Protein AF-A0A963AQU3-F1 (afdb_monomer_lite)

Structure (mmCIF, N/CA/C/O backbone):
data_AF-A0A963AQU3-F1
#
_entry.id   AF-A0A963AQU3-F1
#
loop_
_atom_site.group_PDB
_atom_site.id
_atom_site.type_symbol
_atom_site.label_atom_id
_atom_site.label_alt_id
_atom_site.label_comp_id
_atom_site.label_asym_id
_atom_site.label_entity_id
_atom_site.label_seq_id
_atom_site.pdbx_PDB_ins_code
_atom_site.Cartn_x
_atom_site.Cartn_y
_atom_site.Cartn_z
_atom_site.occupancy
_atom_site.B_iso_or_equiv
_atom_site.auth_seq_id
_atom_site.auth_comp_id
_atom_site.auth_asym_id
_atom_site.auth_atom_id
_atom_site.pdbx_PDB_model_num
ATOM 1 N N . MET A 1 1 ? -15.684 5.777 13.345 1.00 78.25 1 MET A N 1
ATOM 2 C CA . MET A 1 1 ? -15.553 7.252 13.249 1.00 78.25 1 MET A CA 1
ATOM 3 C C . MET A 1 1 ? -16.066 7.945 14.504 1.00 78.25 1 MET A C 1
ATOM 5 O O . MET A 1 1 ? -15.272 8.645 15.105 1.00 78.25 1 MET A O 1
ATOM 9 N N . ALA A 1 2 ? -17.332 7.777 14.913 1.00 81.44 2 ALA A N 1
ATOM 10 C CA . ALA A 1 2 ? -17.851 8.423 16.130 1.00 81.44 2 ALA A CA 1
ATOM 11 C C . ALA A 1 2 ? -16.993 8.111 17.373 1.00 81.44 2 ALA A C 1
ATOM 13 O O . ALA A 1 2 ? -16.594 9.031 18.078 1.00 81.44 2 ALA A O 1
ATOM 14 N N . ASP A 1 3 ? -16.583 6.851 17.540 1.00 82.06 3 ASP A N 1
ATOM 15 C CA . ASP A 1 3 ? -15.680 6.442 18.627 1.00 82.06 3 ASP A CA 1
ATOM 16 C C . ASP A 1 3 ? -14.289 7.086 18.531 1.00 82.06 3 ASP A C 1
ATOM 18 O O . ASP A 1 3 ? -13.690 7.424 19.542 1.00 82.06 3 ASP A O 1
ATOM 22 N N . MET A 1 4 ? -13.780 7.324 17.316 1.00 81.62 4 MET A N 1
ATOM 23 C CA . MET A 1 4 ? -12.495 8.011 17.113 1.00 81.62 4 MET A CA 1
ATOM 24 C C . MET A 1 4 ? -12.585 9.482 17.529 1.00 81.62 4 MET A C 1
ATOM 26 O O . MET A 1 4 ? -11.623 10.023 18.062 1.00 81.62 4 MET A O 1
ATOM 30 N N . VAL A 1 5 ? -13.744 10.114 17.314 1.00 83.94 5 VAL A N 1
ATOM 31 C CA . VAL A 1 5 ? -14.015 11.477 17.792 1.00 83.94 5 VAL A CA 1
ATOM 32 C C . VAL A 1 5 ? -14.161 11.502 19.311 1.00 83.94 5 VAL A C 1
ATOM 34 O O . VAL A 1 5 ? -13.603 12.383 19.957 1.00 83.94 5 VAL A O 1
ATOM 37 N N . ALA A 1 6 ? -14.850 10.518 19.892 1.00 82.56 6 ALA A N 1
ATOM 38 C CA . ALA A 1 6 ? -15.004 10.395 21.341 1.00 82.56 6 ALA A CA 1
ATOM 39 C C . ALA A 1 6 ? -13.664 10.145 22.059 1.00 82.56 6 ALA A C 1
ATOM 41 O O . ALA A 1 6 ? -13.423 10.708 23.122 1.00 82.56 6 ALA A O 1
ATOM 42 N N . ASN A 1 7 ? -12.769 9.368 21.443 1.00 82.81 7 ASN A N 1
ATOM 43 C CA . ASN A 1 7 ? -11.449 9.032 21.982 1.00 82.81 7 ASN A CA 1
ATOM 44 C C . ASN A 1 7 ? -10.353 10.047 21.600 1.00 82.81 7 ASN A C 1
ATOM 46 O O . ASN A 1 7 ? -9.173 9.787 21.829 1.00 82.81 7 ASN A O 1
ATOM 50 N N . GLY A 1 8 ? -10.712 11.178 20.976 1.00 80.56 8 GLY A N 1
ATOM 51 C CA . GLY A 1 8 ? -9.775 12.248 20.606 1.00 80.56 8 GLY A CA 1
ATOM 52 C C . GLY A 1 8 ? -8.801 11.911 19.468 1.00 80.56 8 GLY A C 1
ATOM 53 O O . GLY A 1 8 ? -7.871 12.667 19.214 1.00 80.56 8 GLY A O 1
ATOM 54 N N . GLN A 1 9 ? -9.005 10.798 18.761 1.00 80.50 9 GLN A N 1
ATOM 55 C CA . GLN A 1 9 ? -8.170 10.358 17.636 1.00 80.50 9 GLN A CA 1
ATOM 56 C C . GLN A 1 9 ? -8.474 11.114 16.332 1.00 80.50 9 GLN A C 1
ATOM 58 O O . GLN A 1 9 ? -7.711 11.021 15.374 1.00 80.50 9 GLN A O 1
ATOM 63 N N . LEU A 1 10 ? -9.612 11.809 16.271 1.00 84.38 10 LEU A N 1
ATOM 64 C CA . LEU A 1 10 ? -10.050 12.607 15.129 1.00 84.38 10 LEU A CA 1
ATOM 65 C C . LEU A 1 10 ? -10.924 13.759 15.630 1.00 84.38 10 LEU A C 1
ATOM 67 O O . LEU A 1 10 ? -11.893 13.515 16.345 1.00 84.38 10 LEU A O 1
ATOM 71 N N . THR A 1 11 ? -10.642 15.004 15.256 1.00 89.75 11 THR A N 1
ATOM 72 C CA . THR A 1 11 ? -11.500 16.125 15.667 1.00 89.75 11 THR A CA 1
ATOM 73 C C . THR A 1 11 ? -12.604 16.375 14.644 1.00 89.75 11 THR A C 1
ATOM 75 O O . THR A 1 11 ? -12.458 16.097 13.458 1.00 89.75 11 THR A O 1
ATOM 78 N N . GLN A 1 12 ? -13.729 16.954 15.071 1.00 87.38 12 GLN A N 1
ATOM 79 C CA . GLN A 1 12 ? -14.789 17.346 14.130 1.00 87.38 12 GLN A CA 1
ATOM 80 C C . GLN A 1 12 ? -14.332 18.443 13.150 1.00 87.38 12 GLN A C 1
ATOM 82 O O . GLN A 1 12 ? -14.915 18.566 12.074 1.00 87.38 12 GLN A O 1
ATOM 87 N N . ALA A 1 13 ? -13.300 19.217 13.506 1.00 87.62 13 ALA A N 1
ATOM 88 C CA . ALA A 1 13 ? -12.671 20.191 12.619 1.00 87.62 13 ALA A CA 1
ATOM 89 C C . ALA A 1 13 ? -11.889 19.498 11.491 1.00 87.62 13 ALA A C 1
ATOM 91 O O . ALA A 1 13 ? -12.037 19.883 10.33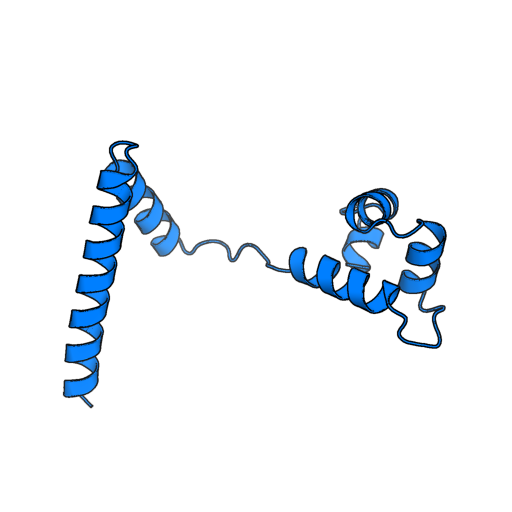4 1.00 87.62 13 ALA A O 1
ATOM 92 N N . ASP A 1 14 ? -11.167 18.414 11.796 1.00 84.94 14 ASP A N 1
ATOM 93 C CA . ASP A 1 14 ? -10.467 17.608 10.782 1.00 84.94 14 ASP A CA 1
ATOM 94 C C . ASP A 1 14 ? -11.458 16.993 9.787 1.00 84.94 14 ASP A C 1
ATOM 96 O O . ASP A 1 14 ? -11.243 17.008 8.576 1.00 84.94 14 ASP A O 1
ATOM 100 N N . ILE A 1 15 ? -12.596 16.501 10.295 1.00 87.31 15 ILE A N 1
ATOM 101 C CA . ILE A 1 15 ? -13.685 15.982 9.458 1.00 87.31 15 ILE A CA 1
ATOM 102 C C . ILE A 1 15 ? -14.228 17.096 8.552 1.00 87.31 15 ILE A C 1
ATOM 104 O O . ILE A 1 15 ? -14.444 16.866 7.362 1.00 87.31 15 ILE A O 1
ATOM 108 N N . ALA A 1 16 ? -14.436 18.300 9.093 1.00 86.81 16 ALA A N 1
ATOM 109 C CA . ALA A 1 16 ? -14.959 19.440 8.345 1.00 86.81 16 ALA A CA 1
ATOM 110 C C . ALA A 1 16 ? -14.015 19.871 7.219 1.00 86.81 16 ALA A C 1
ATOM 112 O O . ALA A 1 16 ? -14.451 20.067 6.086 1.00 86.81 16 ALA A O 1
ATOM 113 N N . GLN A 1 17 ? -12.718 19.944 7.512 1.00 86.56 17 GLN A N 1
ATOM 114 C CA . GLN A 1 17 ? -11.691 20.269 6.530 1.00 86.56 17 GLN A CA 1
ATOM 115 C C . GLN A 1 17 ? -11.602 19.209 5.425 1.00 86.56 17 GLN A C 1
ATOM 117 O O . GLN A 1 17 ? -11.510 19.557 4.251 1.00 86.56 17 GLN A O 1
ATOM 122 N N . ALA A 1 18 ? -11.666 17.923 5.782 1.00 83.12 18 ALA A N 1
ATOM 123 C CA . ALA A 1 18 ? -11.531 16.827 4.825 1.00 83.12 18 ALA A CA 1
ATOM 124 C C . ALA A 1 18 ? -12.766 16.630 3.930 1.00 83.12 18 ALA A C 1
ATOM 126 O O . ALA A 1 18 ? -12.645 16.141 2.810 1.00 83.12 18 ALA A O 1
ATOM 127 N N . THR A 1 19 ? -13.957 16.977 4.421 1.00 83.75 19 THR A N 1
ATOM 128 C CA . THR A 1 19 ? -15.230 16.700 3.727 1.00 83.75 19 THR A CA 1
ATOM 129 C C . THR A 1 19 ? -15.897 17.950 3.159 1.00 83.75 19 THR A C 1
ATOM 131 O O . THR A 1 19 ? -16.869 17.833 2.417 1.00 83.75 19 THR A O 1
ATOM 134 N N . GLY A 1 20 ? -15.420 19.145 3.526 1.00 85.56 20 GLY A N 1
ATOM 135 C CA . GLY A 1 20 ? -16.066 20.421 3.205 1.00 85.56 20 GLY A CA 1
ATOM 136 C C . GLY A 1 20 ? -17.395 20.646 3.939 1.00 85.56 20 GLY A C 1
ATOM 137 O O . GLY A 1 20 ? -18.083 21.635 3.687 1.00 85.56 20 GLY A O 1
ATOM 138 N N . ILE A 1 21 ? -17.784 19.743 4.845 1.00 86.75 21 ILE A N 1
ATOM 139 C CA . ILE A 1 21 ? -19.030 19.837 5.606 1.00 86.75 21 ILE A CA 1
ATOM 140 C C . ILE A 1 21 ? -18.794 20.705 6.839 1.00 86.75 21 ILE A C 1
ATOM 142 O O . ILE A 1 21 ? -17.846 20.503 7.589 1.00 86.75 21 ILE A O 1
ATOM 146 N N . HIS A 1 22 ? -19.700 21.641 7.110 1.00 86.44 22 HIS A N 1
ATOM 147 C CA . HIS A 1 22 ? -19.586 22.489 8.291 1.00 86.44 22 HIS A CA 1
ATOM 148 C C . HIS A 1 22 ? -19.614 21.670 9.597 1.00 86.44 22 HIS A C 1
ATOM 150 O O . HIS A 1 22 ? -20.457 20.786 9.775 1.00 86.44 22 HIS A O 1
ATOM 156 N N . GLN A 1 23 ? -18.751 22.013 10.558 1.00 84.88 23 GLN A N 1
ATOM 157 C CA . GLN A 1 23 ? -18.598 21.283 11.825 1.00 84.88 23 GLN A CA 1
ATOM 158 C C . GLN A 1 23 ? -19.923 21.108 12.589 1.00 84.88 23 GLN A C 1
ATOM 160 O O . GLN A 1 23 ? -20.193 20.043 13.141 1.00 84.88 23 GLN A O 1
ATOM 165 N N . SER A 1 24 ? -20.801 22.117 12.579 1.00 84.12 24 SER A N 1
ATOM 166 C CA . SER A 1 24 ? -22.122 22.023 13.225 1.00 84.12 24 SER A CA 1
ATOM 167 C C . SER A 1 24 ? -23.037 20.959 12.598 1.00 84.12 24 SER A C 1
ATOM 169 O O . SER A 1 24 ? -23.853 20.357 13.300 1.00 84.12 24 SER A O 1
ATOM 171 N N . GLN A 1 25 ? -22.890 20.681 11.298 1.00 85.31 25 GLN A N 1
ATOM 172 C CA . GLN A 1 25 ? -23.608 19.606 10.608 1.00 85.31 25 GLN A CA 1
ATOM 173 C C . GLN A 1 25 ? -23.027 18.240 10.982 1.00 85.31 25 GLN A C 1
ATOM 175 O O . GLN A 1 25 ? -23.785 17.316 11.270 1.00 85.31 25 GLN A O 1
ATOM 180 N N . ILE A 1 26 ? -21.698 18.134 11.069 1.00 87.06 26 ILE A N 1
ATOM 181 C CA . ILE A 1 26 ? -21.000 16.923 11.526 1.00 87.06 26 ILE A CA 1
ATOM 182 C C . ILE A 1 26 ? -21.414 16.576 12.958 1.00 87.06 26 ILE A C 1
ATOM 184 O O . ILE A 1 26 ? -21.820 15.447 13.217 1.00 87.06 26 ILE A O 1
ATOM 188 N N . SER A 1 27 ? -21.408 17.554 13.867 1.00 87.75 27 SER A N 1
ATOM 189 C CA . SER A 1 27 ? -21.847 17.388 15.258 1.00 87.75 27 SER A CA 1
ATOM 190 C C . SER A 1 27 ? -23.280 16.852 15.352 1.00 87.75 27 SER A C 1
ATOM 192 O O . SER A 1 27 ? -23.548 15.884 16.064 1.00 87.75 27 SER A O 1
ATOM 194 N N . ARG A 1 28 ? -24.210 17.416 14.567 1.00 83.75 28 ARG A N 1
ATOM 195 C CA . ARG A 1 28 ? -25.602 16.943 14.511 1.00 83.75 28 ARG A CA 1
ATOM 196 C C . ARG A 1 28 ? -25.729 15.514 13.987 1.00 83.75 28 ARG A C 1
ATOM 198 O O . ARG A 1 28 ? -26.545 14.764 14.520 1.00 83.75 28 ARG A O 1
ATOM 205 N N . ILE A 1 29 ? -24.962 15.159 12.955 1.00 85.81 29 ILE A N 1
ATOM 206 C CA . ILE A 1 29 ? -24.962 13.813 12.368 1.00 85.81 29 ILE A CA 1
ATOM 207 C C . ILE A 1 29 ? -24.396 12.799 13.370 1.00 85.81 29 ILE A C 1
ATOM 209 O O . ILE A 1 29 ? -25.020 11.768 13.606 1.00 85.81 29 ILE A O 1
ATOM 213 N N . LEU A 1 30 ? -23.266 13.112 14.014 1.00 84.12 30 LEU A N 1
ATOM 214 C CA . LEU A 1 30 ? -22.647 12.248 15.027 1.00 84.12 30 LEU A CA 1
ATOM 215 C C . LEU A 1 30 ? -23.531 12.074 16.269 1.00 84.12 30 LEU A C 1
ATOM 217 O O . LEU A 1 30 ? -23.555 10.996 16.850 1.00 84.12 30 LEU A O 1
ATOM 221 N N . ALA A 1 31 ? -24.301 13.098 16.642 1.00 85.56 31 ALA A N 1
ATOM 222 C CA . ALA A 1 31 ? -25.279 13.028 17.727 1.00 85.56 31 ALA A CA 1
ATOM 223 C C . ALA A 1 31 ? -26.588 12.304 17.344 1.00 85.56 31 ALA A C 1
ATOM 225 O O . ALA A 1 31 ? -27.541 12.323 18.121 1.00 85.56 31 ALA A O 1
ATOM 226 N N . GLY A 1 32 ? -26.685 11.734 16.135 1.00 80.19 32 GLY A N 1
ATOM 227 C CA . GLY A 1 32 ? -27.874 11.017 15.667 1.00 80.19 32 GLY A CA 1
ATOM 228 C C . GLY A 1 32 ? -29.101 11.907 15.435 1.00 80.19 32 GLY A C 1
ATOM 229 O O . GLY A 1 32 ? -30.208 11.402 15.276 1.00 80.19 32 GLY A O 1
ATOM 230 N N . LYS A 1 33 ? -28.937 13.238 15.380 1.00 79.06 33 LYS A N 1
ATOM 231 C CA . LYS A 1 33 ? -30.037 14.212 15.222 1.00 79.06 33 LYS A CA 1
ATOM 232 C C . LYS A 1 33 ? -30.459 14.419 13.758 1.00 79.06 33 LYS A C 1
ATOM 234 O O . LYS A 1 33 ? -30.995 15.472 13.402 1.00 79.06 33 LYS A O 1
ATOM 239 N N . THR A 1 34 ? -30.202 13.446 12.885 1.00 69.25 34 THR A N 1
ATOM 240 C CA . THR A 1 34 ? -30.587 13.480 11.467 1.00 69.25 34 THR A CA 1
ATOM 241 C C . THR A 1 34 ? -31.629 12.417 11.150 1.00 69.25 34 THR A C 1
ATOM 243 O O . THR A 1 34 ? -31.338 11.229 11.184 1.00 69.25 34 THR A O 1
ATOM 246 N N . VAL A 1 35 ? -32.833 12.868 10.790 1.00 59.25 35 VAL A N 1
ATOM 247 C CA . VAL A 1 35 ? -34.005 12.021 10.488 1.00 59.25 35 VAL A CA 1
ATOM 248 C C . VAL A 1 35 ? -33.938 11.399 9.081 1.00 59.25 35 VAL A C 1
ATOM 250 O O . VAL A 1 35 ? -34.596 10.401 8.811 1.00 59.25 35 VAL A O 1
ATOM 253 N N . ARG A 1 36 ? -33.134 11.961 8.167 1.00 60.59 36 ARG A N 1
ATOM 254 C CA . ARG A 1 36 ? -33.035 11.521 6.766 1.00 60.59 36 ARG A CA 1
ATOM 255 C C . ARG A 1 36 ? -31.575 11.383 6.344 1.00 60.59 36 ARG A C 1
ATOM 257 O O . ARG A 1 36 ? -30.759 12.237 6.687 1.00 60.59 36 ARG A O 1
ATOM 264 N N . ALA A 1 37 ? -31.261 10.341 5.574 1.00 60.91 37 ALA A N 1
ATOM 265 C CA . ALA A 1 37 ? -29.965 10.202 4.918 1.00 60.91 37 ALA A CA 1
ATOM 266 C C . ALA A 1 37 ? -29.811 11.320 3.874 1.00 60.91 37 ALA A C 1
ATOM 268 O O . ALA A 1 37 ? -30.430 11.284 2.812 1.00 60.91 37 ALA A O 1
ATOM 269 N N . THR A 1 38 ? -29.052 12.358 4.215 1.00 72.81 38 THR A N 1
ATOM 270 C CA . THR A 1 38 ? -28.701 13.458 3.309 1.00 72.81 38 THR A CA 1
ATOM 271 C C . THR A 1 38 ? -27.384 13.153 2.595 1.00 72.81 38 THR A C 1
ATOM 273 O O . THR A 1 38 ? -26.638 12.271 3.024 1.00 72.81 38 THR A O 1
ATOM 276 N N . GLY A 1 39 ? -27.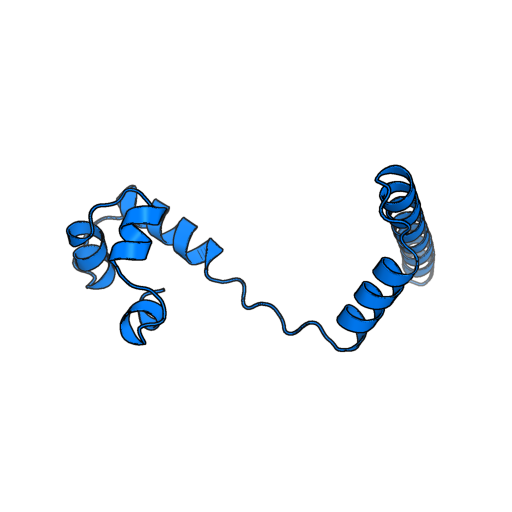052 13.908 1.541 1.00 77.19 39 GLY A N 1
ATOM 277 C CA . GLY A 1 39 ? -25.751 13.794 0.864 1.00 77.19 39 GLY A CA 1
ATOM 278 C C . GLY A 1 39 ? -24.564 13.882 1.835 1.00 77.19 39 GLY A C 1
ATOM 279 O O . GLY A 1 39 ? -23.625 13.107 1.722 1.00 77.19 39 GLY A O 1
ATOM 280 N N . HIS A 1 40 ? -24.665 14.708 2.882 1.00 83.25 40 HIS A N 1
ATOM 281 C CA . HIS A 1 40 ? -23.646 14.802 3.935 1.00 83.25 40 HIS A CA 1
ATOM 282 C C . HIS A 1 40 ? -23.452 13.496 4.718 1.00 83.25 40 HIS A C 1
ATOM 284 O O . HIS A 1 40 ? -22.329 13.165 5.084 1.00 83.25 40 HIS A O 1
ATOM 290 N N . VAL A 1 41 ? -24.519 12.728 4.966 1.00 83.25 41 VAL A N 1
ATOM 291 C CA . VAL A 1 41 ? -24.412 11.417 5.630 1.00 83.25 41 VAL A CA 1
ATOM 292 C C . VAL A 1 41 ? -23.661 10.426 4.738 1.00 83.25 41 VAL A C 1
ATOM 294 O O . VAL A 1 41 ? -22.857 9.643 5.243 1.00 83.25 41 VAL A O 1
ATOM 297 N N . GLN A 1 42 ? -23.881 10.480 3.422 1.00 84.06 42 GLN A N 1
ATOM 298 C CA . GLN A 1 42 ? -23.163 9.650 2.455 1.00 84.06 42 GLN A CA 1
ATOM 299 C C . GLN A 1 42 ? -21.679 10.039 2.371 1.00 84.06 42 GLN A C 1
ATOM 301 O O . GLN A 1 42 ? -20.820 9.176 2.525 1.00 84.06 42 GLN A O 1
ATOM 306 N N . THR A 1 43 ? -21.366 11.331 2.249 1.00 84.38 43 THR A N 1
ATOM 307 C CA . THR A 1 43 ? -19.982 11.837 2.251 1.00 84.38 43 THR A CA 1
ATOM 308 C C . THR A 1 43 ? -19.241 11.470 3.540 1.00 84.38 43 THR A C 1
ATOM 310 O O . THR A 1 43 ? -18.092 11.037 3.499 1.00 84.38 43 THR A O 1
ATOM 313 N N . LEU A 1 44 ? -19.899 11.566 4.703 1.00 86.31 44 LEU A N 1
ATOM 314 C CA . LEU A 1 44 ? -19.304 11.136 5.972 1.00 86.31 44 LEU A CA 1
ATOM 315 C C . LEU A 1 44 ? -19.126 9.619 6.056 1.00 86.31 44 LEU A C 1
ATOM 317 O O . LEU A 1 44 ? -18.163 9.160 6.666 1.00 86.31 44 LEU A O 1
ATOM 321 N N . ARG A 1 45 ? -20.011 8.831 5.438 1.00 84.88 45 ARG A N 1
ATOM 322 C CA . ARG A 1 45 ? -19.862 7.373 5.339 1.00 84.88 45 ARG A CA 1
ATOM 323 C C . ARG A 1 45 ? -18.674 6.988 4.458 1.00 84.88 45 ARG A C 1
ATOM 325 O O . ARG A 1 45 ? -17.921 6.098 4.835 1.00 84.88 45 ARG A O 1
ATOM 332 N N . GLU A 1 46 ? -18.482 7.660 3.328 1.00 84.06 46 GLU A N 1
ATOM 333 C CA . GLU A 1 46 ? -17.328 7.459 2.441 1.00 84.06 46 GLU A CA 1
ATOM 334 C C . GLU A 1 46 ? -16.021 7.835 3.139 1.00 84.06 46 GLU A C 1
ATOM 336 O O . GLU A 1 46 ? -15.079 7.041 3.172 1.00 84.06 46 GLU A O 1
ATOM 341 N N . PHE A 1 47 ? -16.004 8.994 3.800 1.00 84.50 47 PHE A N 1
ATOM 342 C CA . PHE A 1 47 ? -14.874 9.423 4.615 1.00 84.50 47 PHE A CA 1
ATOM 343 C C . PHE A 1 47 ? -14.589 8.422 5.755 1.00 84.50 47 PHE A C 1
ATOM 345 O O . PHE A 1 47 ? -13.447 8.008 5.944 1.00 84.50 47 PHE A O 1
ATOM 352 N N . ALA A 1 48 ? -15.618 7.917 6.449 1.00 83.69 48 ALA A N 1
ATOM 353 C CA . ALA A 1 48 ? -15.474 6.860 7.457 1.00 83.69 48 ALA A CA 1
ATOM 354 C C . ALA A 1 48 ? -14.946 5.534 6.884 1.00 83.69 48 ALA A C 1
ATOM 356 O O . ALA A 1 48 ? -14.156 4.858 7.545 1.00 83.69 48 ALA A O 1
ATOM 357 N N . GLY A 1 49 ? -15.365 5.164 5.671 1.00 75.81 49 GLY A N 1
ATOM 358 C CA . GLY A 1 49 ? -14.881 3.981 4.960 1.00 75.81 49 GLY A CA 1
ATOM 359 C C . GLY A 1 49 ? -13.392 4.071 4.622 1.00 75.81 49 GLY A C 1
ATOM 360 O O . GLY A 1 49 ? -12.682 3.073 4.724 1.00 75.81 49 GLY A O 1
ATOM 361 N N . GLY A 1 50 ? -12.897 5.275 4.317 1.00 70.06 50 GLY A N 1
ATOM 362 C CA . GLY A 1 50 ? -11.467 5.548 4.139 1.00 70.06 50 GLY A CA 1
ATOM 363 C C . GLY A 1 50 ? -10.658 5.481 5.440 1.00 70.06 50 GLY A C 1
ATOM 364 O O . GLY A 1 50 ? -9.515 5.031 5.431 1.00 70.06 50 GLY A O 1
ATOM 365 N N . LEU A 1 51 ? -11.263 5.856 6.574 1.00 70.44 51 LEU A N 1
ATOM 366 C CA . LEU A 1 51 ? -10.642 5.769 7.905 1.00 70.44 51 LEU A CA 1
ATOM 367 C C . LEU A 1 51 ? -10.563 4.331 8.443 1.00 70.44 51 LEU A C 1
ATOM 369 O O . LEU A 1 51 ? -9.799 4.054 9.365 1.00 70.44 51 LEU A O 1
ATOM 373 N N . SER A 1 52 ? -11.352 3.412 7.879 1.00 58.25 52 SER A N 1
ATOM 374 C CA . SER A 1 52 ? -11.467 2.022 8.322 1.00 58.25 52 SER A CA 1
ATOM 375 C C . SER A 1 52 ? -10.929 1.042 7.281 1.00 58.25 52 SER A C 1
ATOM 377 O O . SER A 1 52 ? -11.579 0.084 6.871 1.00 58.25 52 SER A O 1
ATOM 379 N N . ARG A 1 53 ? -9.661 1.213 6.911 1.00 47.19 53 ARG A N 1
ATOM 380 C CA . ARG A 1 53 ? -8.806 0.030 6.868 1.00 47.19 53 ARG A CA 1
ATOM 381 C C . ARG A 1 53 ? -7.980 0.063 8.142 1.00 47.19 53 ARG A C 1
ATOM 383 O O . ARG A 1 53 ? -7.047 0.864 8.201 1.00 47.19 53 ARG A O 1
ATOM 390 N N . PRO A 1 54 ? -8.248 -0.794 9.150 1.00 49.44 54 PRO A N 1
ATOM 391 C CA . PRO A 1 54 ? -7.148 -1.172 10.021 1.00 49.44 54 PRO A CA 1
ATOM 392 C C . PRO A 1 54 ? -6.006 -1.553 9.077 1.00 49.44 54 PRO A C 1
ATOM 394 O O . PRO A 1 54 ? -6.205 -2.369 8.168 1.00 49.44 54 PRO A O 1
ATOM 397 N N . LYS A 1 55 ? -4.838 -0.910 9.215 1.00 50.88 55 LYS A N 1
ATOM 398 C CA . LYS A 1 55 ? -3.604 -1.501 8.699 1.00 50.88 55 LYS A CA 1
ATOM 399 C C . LYS A 1 55 ? -3.638 -2.901 9.290 1.00 50.88 55 LYS A C 1
ATOM 401 O O . LYS A 1 55 ? -3.427 -3.038 10.490 1.00 50.88 55 LYS A O 1
ATOM 406 N N . LYS A 1 56 ? -4.004 -3.921 8.503 1.00 53.72 56 LYS A N 1
ATOM 407 C CA . LYS A 1 56 ? -3.718 -5.298 8.893 1.00 53.72 56 LYS A CA 1
ATOM 408 C C . LYS A 1 56 ? -2.257 -5.229 9.285 1.00 53.72 56 LYS A C 1
ATOM 410 O O . LYS A 1 56 ? -1.457 -4.800 8.446 1.00 53.72 56 LYS A O 1
ATOM 415 N N . GLU A 1 57 ? -1.937 -5.526 10.544 1.00 55.47 57 GLU A N 1
ATOM 416 C CA . GLU A 1 57 ? -0.549 -5.759 10.903 1.00 55.47 57 GLU A CA 1
ATOM 417 C C . GLU A 1 57 ? -0.035 -6.712 9.838 1.00 55.47 57 GLU A C 1
ATOM 419 O O . GLU A 1 57 ? -0.600 -7.790 9.621 1.00 55.47 57 GLU A O 1
ATOM 424 N N . GLN A 1 58 ? 0.905 -6.220 9.030 1.00 62.19 58 GLN A N 1
ATOM 425 C CA . GLN A 1 58 ? 1.439 -7.036 7.962 1.00 62.19 58 GLN A CA 1
ATOM 426 C C . GLN A 1 58 ? 2.013 -8.253 8.661 1.00 62.19 58 GLN A C 1
ATOM 428 O O . GLN A 1 58 ? 2.824 -8.108 9.579 1.00 62.19 58 GLN A O 1
ATOM 433 N N . SER A 1 59 ? 1.557 -9.442 8.264 1.00 83.56 59 SER A N 1
ATOM 434 C CA . SER A 1 59 ? 2.123 -10.659 8.824 1.00 83.56 59 SER A CA 1
ATOM 435 C C . SER A 1 59 ? 3.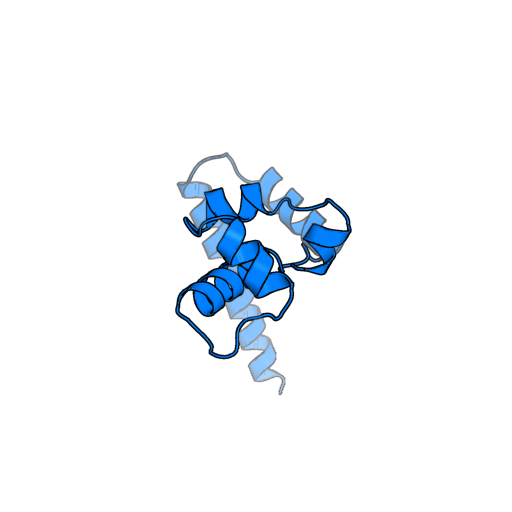648 -10.582 8.681 1.00 83.56 59 SER A C 1
ATOM 437 O O . SER A 1 59 ? 4.138 -10.015 7.694 1.00 83.56 59 SER A O 1
ATOM 439 N N . PRO A 1 60 ? 4.429 -11.151 9.613 1.00 85.25 60 PRO A N 1
ATOM 440 C CA . PRO A 1 60 ? 5.885 -11.152 9.490 1.00 85.25 60 PRO A CA 1
ATOM 441 C C . PRO A 1 60 ? 6.366 -11.656 8.118 1.00 85.25 60 PRO A C 1
ATOM 443 O O . PRO A 1 60 ? 7.382 -11.199 7.609 1.00 85.25 60 PRO A O 1
ATOM 446 N N . ALA A 1 61 ? 5.601 -12.550 7.481 1.00 82.31 61 ALA A N 1
ATOM 447 C CA . ALA A 1 61 ? 5.844 -13.007 6.117 1.00 82.31 61 ALA A CA 1
ATOM 448 C C . ALA A 1 61 ? 5.624 -11.915 5.051 1.00 82.31 61 ALA A C 1
ATOM 450 O O . ALA A 1 61 ? 6.475 -11.746 4.183 1.00 82.31 61 ALA A O 1
ATOM 451 N N . ALA A 1 62 ? 4.525 -11.155 5.120 1.00 82.81 62 ALA A N 1
ATOM 452 C CA . ALA A 1 62 ? 4.257 -10.052 4.193 1.00 82.81 62 ALA A CA 1
ATOM 453 C C . ALA A 1 62 ? 5.298 -8.928 4.324 1.00 82.81 62 ALA A C 1
ATOM 455 O O . ALA A 1 62 ? 5.728 -8.357 3.320 1.00 82.81 62 ALA A O 1
ATOM 456 N N . ARG A 1 63 ? 5.744 -8.661 5.557 1.00 86.50 63 ARG A N 1
ATOM 457 C CA . ARG A 1 63 ? 6.808 -7.693 5.828 1.00 86.50 63 ARG A CA 1
ATOM 458 C C . ARG A 1 63 ? 8.132 -8.124 5.199 1.00 86.50 63 ARG A C 1
ATOM 460 O O . ARG A 1 63 ? 8.684 -7.370 4.407 1.00 86.50 63 ARG A O 1
ATOM 467 N N . ARG A 1 64 ? 8.573 -9.361 5.465 1.00 90.38 64 ARG A N 1
ATOM 468 C CA . ARG A 1 64 ? 9.794 -9.924 4.861 1.00 90.38 64 ARG A CA 1
ATOM 469 C C . ARG A 1 64 ? 9.745 -9.908 3.337 1.00 90.38 64 ARG A C 1
ATOM 471 O O . ARG A 1 64 ? 10.712 -9.497 2.714 1.00 90.38 64 ARG A O 1
ATOM 478 N N . LEU A 1 65 ? 8.617 -10.304 2.738 1.00 89.75 65 LEU A N 1
ATOM 479 C CA . LEU A 1 65 ? 8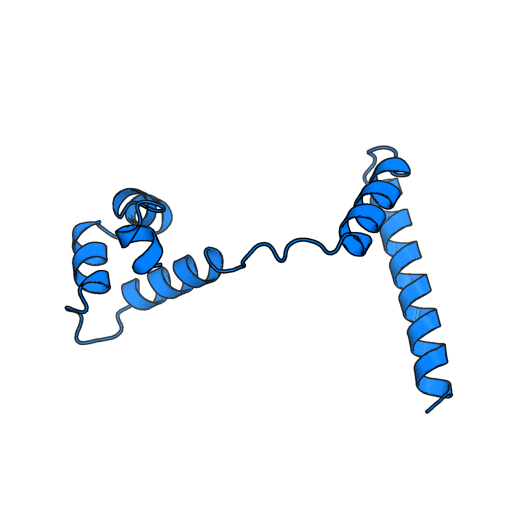.445 -10.258 1.284 1.00 89.75 65 LEU A CA 1
ATOM 480 C C . LEU A 1 65 ? 8.643 -8.836 0.745 1.00 89.75 65 LEU A C 1
ATOM 482 O O . LEU A 1 65 ? 9.374 -8.641 -0.222 1.00 89.75 65 LEU A O 1
ATOM 486 N N . THR A 1 66 ? 8.016 -7.849 1.387 1.00 90.31 66 THR A N 1
ATOM 487 C CA . THR A 1 66 ? 8.129 -6.441 0.987 1.00 90.31 66 THR A CA 1
ATOM 488 C C . THR A 1 66 ? 9.573 -5.951 1.103 1.00 90.31 66 THR A C 1
ATOM 490 O O . THR A 1 66 ? 10.091 -5.358 0.163 1.00 90.31 66 THR A O 1
ATOM 493 N N . GLU A 1 67 ? 10.243 -6.241 2.219 1.00 93.00 67 GLU A N 1
ATOM 494 C CA . GLU A 1 67 ? 11.646 -5.875 2.451 1.00 93.00 67 GLU A CA 1
ATOM 495 C C . GLU A 1 67 ? 12.582 -6.516 1.415 1.00 93.00 67 GLU A C 1
ATOM 497 O O . GLU A 1 67 ? 13.445 -5.836 0.867 1.00 93.00 67 GLU A O 1
ATOM 502 N N . THR A 1 68 ? 12.374 -7.791 1.070 1.00 94.56 68 THR A N 1
ATOM 503 C CA . THR A 1 68 ? 13.158 -8.471 0.028 1.00 94.56 68 THR A CA 1
ATOM 504 C C . THR A 1 68 ? 12.956 -7.830 -1.342 1.00 94.56 68 THR A C 1
ATOM 506 O O . THR A 1 68 ? 13.939 -7.527 -2.014 1.00 94.56 68 THR A O 1
ATOM 509 N N . VAL A 1 69 ? 11.709 -7.568 -1.751 1.00 95.38 69 VAL A N 1
ATOM 510 C CA . VAL A 1 69 ? 11.427 -6.913 -3.041 1.00 95.38 69 VAL A CA 1
ATOM 511 C C . VAL A 1 69 ? 12.093 -5.538 -3.103 1.00 95.38 69 VAL A C 1
ATOM 513 O O . VAL A 1 69 ? 12.737 -5.214 -4.098 1.00 95.38 69 VAL A O 1
ATOM 516 N N . LEU A 1 70 ? 11.999 -4.756 -2.024 1.00 93.75 70 LEU A N 1
ATOM 517 C CA . LEU A 1 70 ? 12.627 -3.437 -1.949 1.00 93.75 70 LEU A CA 1
ATOM 518 C C . LEU A 1 70 ? 14.159 -3.505 -1.953 1.00 93.75 70 LEU A C 1
ATOM 520 O O . LEU A 1 70 ? 14.780 -2.628 -2.537 1.00 93.75 70 LEU A O 1
ATOM 524 N N . SER A 1 71 ? 14.770 -4.534 -1.358 1.00 94.62 71 SER A N 1
ATOM 525 C CA . SER A 1 71 ? 16.234 -4.692 -1.355 1.00 94.62 71 SER A CA 1
ATOM 526 C C . SER A 1 71 ? 16.833 -5.007 -2.729 1.00 94.62 71 SER A C 1
ATOM 528 O O . SER A 1 71 ? 18.011 -4.745 -2.950 1.00 94.62 71 SER A O 1
ATOM 530 N N . VAL A 1 72 ? 16.037 -5.576 -3.640 1.00 94.12 72 VAL A N 1
ATOM 531 C CA . VAL A 1 72 ? 16.476 -5.931 -4.999 1.00 94.12 72 VAL A CA 1
ATOM 532 C C . VAL A 1 72 ? 16.184 -4.804 -5.989 1.00 94.12 72 VAL A C 1
ATOM 534 O O . VAL A 1 72 ? 16.839 -4.709 -7.022 1.00 94.12 72 VAL A O 1
ATOM 537 N N . TRP A 1 73 ? 15.223 -3.932 -5.686 1.00 96.56 73 TRP A N 1
ATOM 538 C CA . TRP A 1 73 ? 14.853 -2.825 -6.556 1.00 96.56 73 TRP A CA 1
ATOM 539 C C . TRP A 1 73 ? 15.949 -1.750 -6.621 1.00 96.56 73 TRP A C 1
ATOM 541 O O . TRP A 1 73 ? 16.392 -1.225 -5.605 1.00 96.56 73 TRP A O 1
ATOM 551 N N . ASP A 1 74 ? 16.334 -1.362 -7.838 1.00 92.25 74 ASP A N 1
ATOM 552 C CA . ASP A 1 74 ? 17.363 -0.339 -8.092 1.00 92.25 74 ASP A CA 1
ATOM 553 C C . ASP A 1 74 ? 16.844 1.112 -8.053 1.00 92.25 74 ASP A C 1
ATOM 555 O O . ASP A 1 74 ? 17.583 2.048 -8.356 1.00 92.25 74 ASP A O 1
ATOM 559 N N . GLY A 1 75 ? 15.567 1.313 -7.717 1.00 89.69 75 GLY A N 1
ATOM 560 C CA . GLY A 1 75 ? 14.914 2.625 -7.692 1.00 89.69 75 GLY A CA 1
ATOM 561 C C . GLY A 1 75 ? 14.299 3.068 -9.026 1.00 89.69 75 GLY A C 1
ATOM 562 O O . GLY A 1 75 ? 13.533 4.032 -9.054 1.00 89.69 75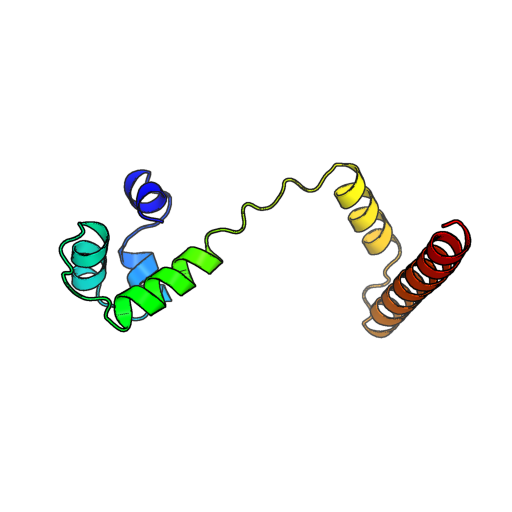 GLY A O 1
ATOM 563 N N . SER A 1 76 ? 14.559 2.369 -10.136 1.00 90.06 76 SER A N 1
ATOM 564 C CA . SER A 1 76 ? 14.027 2.727 -11.454 1.00 90.06 76 SER A CA 1
ATOM 565 C C . SER A 1 76 ? 12.609 2.192 -11.690 1.00 90.06 76 SER A C 1
ATOM 567 O O . SER A 1 76 ? 12.233 1.100 -11.2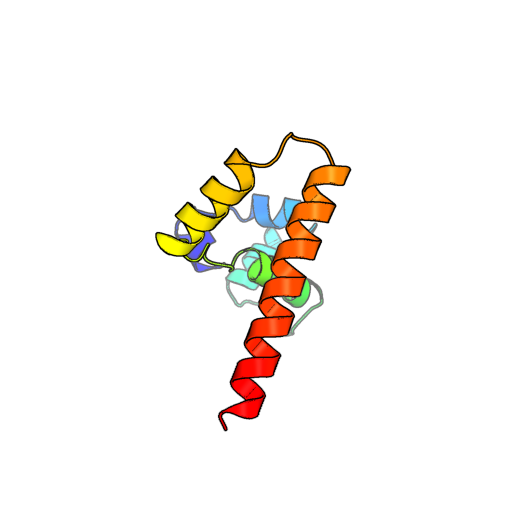55 1.00 90.06 76 SER A O 1
ATOM 569 N N . THR A 1 77 ? 11.802 2.933 -12.453 1.00 89.94 77 THR A N 1
ATOM 570 C CA . THR A 1 77 ? 10.462 2.479 -12.867 1.00 89.94 77 THR A CA 1
ATOM 571 C C . THR A 1 77 ? 10.524 1.244 -13.768 1.00 89.94 77 THR A C 1
ATOM 573 O O . THR A 1 77 ? 9.630 0.401 -13.712 1.00 89.94 77 THR A O 1
ATOM 576 N N . ALA A 1 78 ? 11.569 1.125 -14.593 1.00 87.88 78 ALA A N 1
ATOM 577 C CA . ALA A 1 78 ? 11.760 -0.022 -15.474 1.00 87.88 78 ALA A CA 1
ATOM 578 C C . ALA A 1 78 ? 11.947 -1.313 -14.665 1.00 87.88 78 ALA A C 1
ATOM 580 O O . ALA A 1 78 ? 11.246 -2.292 -14.903 1.00 87.88 78 ALA A O 1
ATOM 581 N N . HIS A 1 79 ? 12.811 -1.288 -13.648 1.00 95.06 79 HIS A N 1
ATOM 582 C CA . HIS A 1 79 ? 13.035 -2.448 -12.795 1.00 95.06 79 HIS A CA 1
ATOM 583 C C . HIS A 1 79 ? 11.804 -2.789 -11.944 1.00 95.06 79 HIS A C 1
ATOM 585 O O . HIS A 1 79 ? 11.451 -3.960 -11.820 1.00 95.06 79 HIS A O 1
ATOM 591 N N . ALA A 1 80 ? 11.082 -1.786 -11.432 1.00 93.88 80 ALA A N 1
ATOM 592 C CA . ALA A 1 80 ? 9.829 -2.024 -10.713 1.00 93.88 80 ALA A CA 1
ATOM 593 C C . ALA A 1 80 ? 8.802 -2.797 -11.565 1.00 93.88 80 ALA A C 1
ATOM 595 O O . ALA A 1 80 ? 8.159 -3.721 -11.064 1.00 93.88 80 ALA A O 1
ATOM 596 N N . ARG A 1 81 ? 8.684 -2.465 -12.861 1.00 94.38 81 ARG A N 1
ATOM 597 C CA . ARG A 1 81 ? 7.823 -3.197 -13.808 1.00 94.38 81 ARG A CA 1
ATOM 598 C C . ARG A 1 81 ? 8.302 -4.631 -14.014 1.00 94.38 81 ARG A C 1
ATOM 600 O O . ARG A 1 81 ? 7.506 -5.549 -13.863 1.00 94.38 81 ARG A O 1
ATOM 607 N N . SER A 1 82 ? 9.598 -4.838 -14.246 1.00 97.00 82 SER A N 1
ATOM 608 C CA . SER A 1 82 ? 10.160 -6.187 -14.405 1.00 97.00 82 SER A CA 1
ATOM 609 C C . SER A 1 82 ? 9.924 -7.079 -13.177 1.00 97.00 82 SER A C 1
ATOM 611 O O . SER A 1 82 ? 9.567 -8.248 -13.324 1.00 97.00 82 SER A O 1
ATOM 613 N N . LEU A 1 83 ? 10.073 -6.538 -11.959 1.00 96.56 83 LEU A N 1
ATOM 614 C CA . LEU A 1 83 ? 9.777 -7.264 -10.716 1.00 96.56 83 LEU A CA 1
ATOM 615 C C . LEU A 1 83 ? 8.290 -7.622 -10.609 1.00 96.56 83 LEU A C 1
ATOM 617 O O . LEU A 1 83 ? 7.946 -8.737 -10.215 1.00 96.56 83 LEU A O 1
ATOM 621 N N . GLN A 1 84 ? 7.404 -6.694 -10.976 1.00 95.94 84 GLN A N 1
ATOM 622 C CA . GLN A 1 84 ? 5.964 -6.933 -10.992 1.00 95.94 84 GLN A CA 1
ATOM 623 C C . GLN A 1 84 ? 5.584 -8.042 -11.982 1.00 95.94 84 GLN A C 1
ATOM 625 O O . GLN A 1 84 ? 4.870 -8.974 -11.603 1.00 95.94 84 GLN A O 1
ATOM 630 N N . ASP A 1 85 ? 6.084 -7.970 -13.215 1.00 97.19 85 ASP A N 1
ATOM 631 C CA . ASP A 1 85 ? 5.800 -8.947 -14.268 1.00 97.19 85 ASP A CA 1
ATOM 632 C C . ASP A 1 85 ? 6.260 -10.353 -13.863 1.00 97.19 85 ASP A C 1
ATOM 634 O O . ASP A 1 85 ? 5.517 -11.327 -14.018 1.00 97.19 85 ASP A O 1
ATOM 638 N N . LEU A 1 86 ? 7.442 -10.460 -13.246 1.00 97.19 86 LEU A N 1
ATOM 639 C CA . LEU A 1 86 ? 7.965 -11.722 -12.725 1.00 97.19 86 LEU A CA 1
ATOM 640 C C . LEU A 1 86 ? 7.055 -12.326 -11.643 1.00 97.19 86 LEU A C 1
ATOM 642 O O . LEU A 1 86 ? 6.714 -13.510 -11.704 1.00 97.19 86 LEU A O 1
ATOM 646 N N . LEU A 1 87 ? 6.635 -11.525 -10.658 1.00 95.69 87 LEU A N 1
ATOM 647 C CA . LEU A 1 87 ? 5.752 -11.988 -9.581 1.00 95.69 87 LEU A CA 1
ATOM 648 C C . LEU A 1 87 ? 4.388 -12.445 -10.120 1.00 95.69 87 LEU A C 1
ATOM 650 O O . LEU A 1 87 ? 3.845 -13.458 -9.668 1.00 95.69 87 LEU A O 1
ATOM 654 N N . LEU A 1 88 ? 3.846 -11.737 -11.116 1.00 95.50 88 LEU A N 1
ATOM 655 C CA . LEU A 1 88 ? 2.598 -12.113 -11.780 1.00 95.50 88 LEU A CA 1
ATOM 656 C C . LEU A 1 88 ? 2.738 -13.416 -12.577 1.00 95.50 88 LEU A C 1
ATOM 658 O O . LEU A 1 88 ? 1.841 -14.264 -12.511 1.00 95.50 88 LEU A O 1
ATOM 662 N N . ALA A 1 89 ? 3.861 -13.610 -13.275 1.00 96.19 89 ALA A N 1
ATOM 663 C CA . ALA A 1 89 ? 4.151 -14.841 -14.006 1.00 96.19 89 ALA A CA 1
ATOM 664 C C . ALA A 1 89 ? 4.214 -16.055 -13.065 1.00 96.19 89 ALA A C 1
ATOM 666 O O . ALA A 1 89 ? 3.558 -17.067 -13.324 1.00 96.19 89 ALA A O 1
ATOM 667 N N . ILE A 1 90 ? 4.910 -15.930 -11.927 1.00 96.00 90 ILE A N 1
ATOM 668 C CA . ILE A 1 90 ? 4.954 -16.973 -10.888 1.00 96.00 90 ILE A CA 1
ATOM 669 C C . ILE A 1 90 ? 3.538 -17.308 -10.402 1.00 96.00 90 ILE A C 1
ATOM 671 O O . ILE A 1 90 ? 3.162 -18.481 -10.343 1.00 96.00 90 ILE A O 1
ATOM 675 N N . GLY A 1 91 ? 2.727 -16.289 -10.103 1.00 93.94 91 GLY A N 1
ATOM 676 C CA . GLY A 1 91 ? 1.341 -16.483 -9.677 1.00 93.94 91 GLY A CA 1
ATOM 677 C C . GLY A 1 91 ? 0.479 -17.192 -10.728 1.00 93.94 91 GLY A C 1
ATOM 678 O O . GLY A 1 91 ? -0.366 -18.014 -10.374 1.00 93.94 91 GLY A O 1
ATOM 679 N N . SER A 1 92 ? 0.706 -16.917 -12.016 1.00 93.88 92 SER A N 1
ATOM 680 C CA . SER A 1 92 ? 0.022 -17.597 -13.123 1.00 93.88 92 SER A CA 1
ATOM 681 C C . SER A 1 92 ? 0.352 -19.091 -13.169 1.00 93.88 92 SER A C 1
ATOM 683 O O . SER A 1 92 ? -0.553 -19.926 -13.189 1.00 93.88 92 SER A O 1
ATOM 685 N N . VAL A 1 93 ? 1.640 -19.435 -13.082 1.00 95.06 93 VAL A N 1
ATOM 686 C CA . VAL A 1 93 ? 2.109 -20.829 -13.077 1.00 95.06 93 VAL A CA 1
ATOM 687 C C . VAL A 1 93 ? 1.545 -21.597 -11.878 1.00 95.06 93 VAL A C 1
ATOM 689 O O . VAL A 1 93 ? 1.063 -22.716 -12.030 1.00 95.06 93 VAL A O 1
ATOM 692 N N . GLN A 1 94 ? 1.551 -20.997 -10.687 1.00 92.69 94 GLN A N 1
ATOM 693 C CA . GLN A 1 94 ? 1.018 -21.634 -9.479 1.00 92.69 94 GLN A CA 1
ATOM 694 C C . GLN A 1 94 ? -0.483 -21.923 -9.565 1.00 92.69 94 GLN A C 1
ATOM 696 O O . GLN A 1 94 ? -0.912 -22.990 -9.129 1.00 92.69 94 GLN A O 1
ATOM 701 N N . ARG A 1 95 ? -1.275 -20.995 -10.123 1.00 92.69 95 ARG A N 1
ATOM 702 C CA . ARG A 1 95 ? -2.711 -21.219 -10.363 1.00 92.69 95 ARG A CA 1
ATOM 703 C C . ARG A 1 95 ? -2.924 -22.389 -11.312 1.00 92.69 95 ARG A C 1
ATOM 705 O O . ARG A 1 95 ? -3.622 -23.328 -10.963 1.00 92.69 95 ARG A O 1
ATOM 712 N N . HIS A 1 96 ? -2.205 -22.393 -12.430 1.00 90.75 96 HIS A N 1
ATOM 713 C CA . HIS A 1 96 ? -2.282 -23.460 -13.426 1.00 90.75 96 HIS A CA 1
ATOM 714 C C . HIS A 1 96 ? -1.971 -24.857 -12.861 1.00 90.75 96 HIS A C 1
ATOM 716 O O . HIS A 1 96 ? -2.601 -25.838 -13.245 1.00 90.75 96 HIS A O 1
ATOM 722 N N . TYR A 1 97 ? -1.016 -24.969 -11.931 1.00 90.00 97 TYR A N 1
ATOM 723 C CA . TYR A 1 97 ? -0.738 -26.237 -11.244 1.00 90.00 97 TYR A CA 1
ATOM 724 C C . TYR A 1 97 ? -1.770 -26.606 -10.175 1.00 90.00 97 TYR A C 1
ATOM 726 O O . TYR A 1 97 ? -1.945 -27.794 -9.905 1.00 90.00 97 TYR A O 1
ATOM 734 N N . ARG A 1 98 ? -2.424 -25.622 -9.551 1.00 87.94 98 ARG A N 1
ATOM 735 C CA . ARG A 1 98 ? -3.496 -25.862 -8.579 1.00 87.94 98 ARG A CA 1
ATOM 736 C C . ARG A 1 98 ? -4.741 -26.398 -9.280 1.00 87.94 98 ARG A C 1
ATOM 738 O O . ARG A 1 98 ? -5.214 -27.458 -8.904 1.00 87.94 98 ARG A O 1
ATOM 745 N N . ASP A 1 99 ? -5.144 -25.755 -10.371 1.00 84.06 99 ASP A N 1
ATOM 746 C CA . ASP A 1 99 ? -6.344 -26.104 -11.145 1.00 84.06 99 ASP A CA 1
ATOM 747 C C . ASP A 1 99 ? -6.245 -27.478 -11.843 1.00 84.06 99 ASP A C 1
ATOM 749 O O . ASP A 1 99 ? -7.242 -28.009 -12.314 1.00 84.06 99 ASP A O 1
ATOM 753 N N . ARG A 1 100 ? -5.040 -28.059 -11.942 1.00 77.81 100 ARG A N 1
ATOM 754 C CA . ARG A 1 100 ? -4.797 -29.406 -12.497 1.00 77.81 100 ARG A CA 1
ATOM 755 C C . ARG A 1 100 ? -4.706 -30.515 -11.447 1.00 77.81 100 ARG A C 1
ATOM 757 O O . ARG A 1 100 ? -4.521 -31.671 -11.822 1.00 77.81 100 ARG A O 1
ATOM 764 N N . ARG A 1 101 ? -4.709 -30.165 -10.159 1.00 66.62 101 ARG A N 1
ATOM 765 C CA . ARG A 1 101 ? -4.651 -31.123 -9.043 1.00 66.62 101 ARG A CA 1
ATOM 766 C C . ARG A 1 101 ? -6.020 -31.412 -8.424 1.00 66.62 101 ARG A C 1
ATOM 768 O O . ARG A 1 101 ? -6.098 -32.380 -7.670 1.00 66.62 101 ARG A O 1
ATOM 775 N N . ASP A 1 102 ? -7.024 -30.603 -8.746 1.00 53.97 102 ASP A N 1
ATOM 776 C CA . ASP A 1 102 ? -8.438 -30.798 -8.402 1.00 53.97 102 ASP A CA 1
ATOM 777 C C . ASP A 1 102 ? -9.173 -31.522 -9.546 1.00 53.97 102 ASP A C 1
ATOM 779 O O . ASP A 1 102 ? -10.104 -32.304 -9.243 1.00 53.97 102 ASP A O 1
#

Foldseek 3Di:
DLVCCVVVVDPLVNVCVVQVDDSVVVVCVSVVVDPDCDPVVVSVVVVVVVVPDPPPPQPPVNVVVVVVLVVPDPPDPVVVVVSVVVVVVVVVVVVVVVVVVD

Radius of gyration: 22.15 Å; chains: 1; bounding box: 51×54×38 Å

Secondary structure (DSSP, 8-state):
-HHHHHTTSS-HHHHHHHH---HHHHHHHHTT--SS--HHHHHHHHHHHHH--------HHHHHHHHHHHHH--S-HHHHHHHHHHHHHHHHHHHHHHTTT-

Sequence (102 aa):
MADMVANGQLTQADIAQATGIHQSQISRILAGKTVRATGHVQTLREFAGGLSRPKKEQSPAARRLTETVLSVWDGSTAHARSLQDLLLAIGSVQRHYRDRRD

pLDDT: mean 83.39, std 11.67, range [47.19, 97.19]